Protein AF-A0A7K2MV00-F1 (afdb_monomer)

Sequence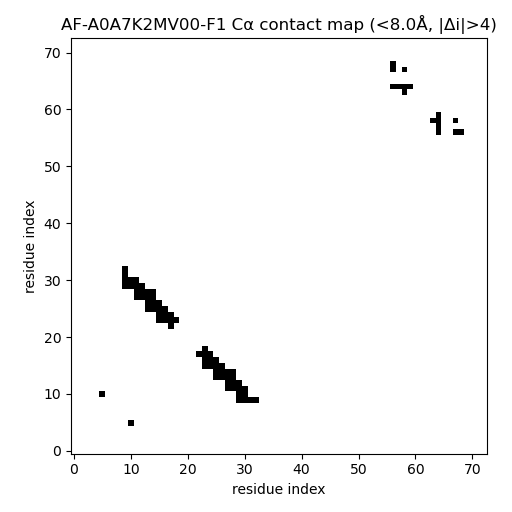 (73 aa):
EREWPETGHPRRAAVSSFGVSGTNAHVILEAAPGTGGAPEVSDGVLGSTPETVPWVLSAASADALRAQAERLR

Structure (mmCIF, N/CA/C/O backbone):
data_AF-A0A7K2MV00-F1
#
_entry.id   AF-A0A7K2MV00-F1
#
loop_
_atom_site.group_PDB
_atom_site.id
_atom_site.type_symbol
_atom_site.label_atom_id
_atom_site.label_alt_id
_atom_site.label_comp_id
_atom_site.label_asym_id
_atom_site.label_entity_id
_atom_site.label_seq_id
_atom_site.pdbx_PDB_ins_code
_atom_site.Cartn_x
_atom_site.Cartn_y
_atom_site.Cartn_z
_atom_site.occupancy
_atom_site.B_iso_or_equiv
_atom_site.auth_seq_id
_atom_site.auth_comp_id
_atom_site.auth_asym_id
_atom_site.auth_atom_id
_atom_site.pdbx_PDB_model_num
ATOM 1 N N . GLU A 1 1 ? 13.848 -2.467 20.294 1.00 68.50 1 GLU A N 1
ATOM 2 C CA . GLU A 1 1 ? 12.695 -1.757 19.710 1.00 68.50 1 GLU A CA 1
ATOM 3 C C . GLU A 1 1 ? 12.319 -0.612 20.634 1.00 68.50 1 GLU A C 1
ATOM 5 O O . GLU A 1 1 ? 12.473 -0.769 21.841 1.00 68.50 1 GLU A O 1
ATOM 10 N N . ARG A 1 2 ? 11.956 0.553 20.095 1.00 90.00 2 ARG A N 1
ATOM 11 C CA . ARG A 1 2 ? 11.538 1.706 20.899 1.00 90.00 2 ARG A CA 1
ATOM 12 C C . ARG A 1 2 ? 10.099 2.019 20.540 1.00 90.00 2 ARG A C 1
ATOM 14 O O . ARG A 1 2 ? 9.787 2.130 19.359 1.00 90.00 2 ARG A O 1
ATOM 21 N N . GLU A 1 3 ? 9.266 2.168 21.557 1.00 93.44 3 GLU A N 1
ATOM 22 C CA . GLU A 1 3 ? 7.876 2.564 21.391 1.00 93.44 3 GLU A CA 1
ATOM 23 C C . GLU A 1 3 ? 7.777 3.929 20.696 1.00 93.44 3 GLU A C 1
ATOM 25 O O . GLU A 1 3 ? 8.541 4.851 21.001 1.00 93.44 3 GLU A O 1
ATOM 30 N N . TRP A 1 4 ? 6.841 4.056 19.752 1.00 93.25 4 TRP A N 1
ATOM 31 C CA . TRP A 1 4 ? 6.504 5.344 19.155 1.00 93.25 4 TRP A CA 1
ATOM 32 C C . TRP A 1 4 ? 5.414 6.014 20.005 1.00 93.25 4 TRP A C 1
ATOM 34 O O . TRP A 1 4 ? 4.252 5.600 19.923 1.00 93.25 4 TRP A O 1
ATOM 44 N N . PRO A 1 5 ? 5.753 7.065 20.778 1.00 90.31 5 PRO A N 1
ATOM 45 C CA . PRO A 1 5 ? 4.842 7.646 21.755 1.00 90.31 5 PRO A CA 1
ATOM 46 C C . PRO A 1 5 ? 3.593 8.241 21.103 1.00 90.31 5 PRO A C 1
ATOM 48 O O . PRO A 1 5 ? 3.648 8.810 20.008 1.00 90.31 5 PRO A O 1
ATOM 51 N N . GLU A 1 6 ? 2.474 8.140 21.810 1.00 88.81 6 GLU A N 1
ATOM 52 C CA . GLU A 1 6 ? 1.239 8.843 21.475 1.00 88.81 6 GLU A CA 1
ATOM 53 C C . GLU A 1 6 ? 1.291 10.267 22.018 1.00 88.81 6 GLU A C 1
ATOM 55 O O . GLU A 1 6 ? 1.568 10.494 23.192 1.00 88.81 6 GLU A O 1
ATOM 60 N N . THR A 1 7 ? 1.052 11.242 21.144 1.00 90.44 7 THR A N 1
ATOM 61 C CA . THR A 1 7 ? 1.203 12.671 21.467 1.00 90.44 7 THR A CA 1
ATOM 62 C C . THR A 1 7 ? -0.101 13.454 21.327 1.00 90.44 7 THR A C 1
ATOM 64 O O . THR A 1 7 ? -0.089 14.678 21.394 1.00 90.44 7 THR A O 1
ATOM 67 N N . GLY A 1 8 ? -1.226 12.771 21.081 1.00 88.94 8 GLY A N 1
ATOM 68 C CA . GLY A 1 8 ? -2.503 13.409 20.733 1.00 88.94 8 GLY A CA 1
ATOM 69 C C . GLY A 1 8 ? -2.563 13.955 19.299 1.00 88.94 8 GLY A C 1
ATOM 70 O O . GLY A 1 8 ? -3.587 14.495 18.888 1.00 88.94 8 GLY A O 1
ATOM 71 N N . HIS A 1 9 ? -1.495 13.785 18.517 1.00 89.50 9 HIS A N 1
ATOM 72 C CA . HIS A 1 9 ? -1.428 14.143 17.103 1.00 89.50 9 HIS A CA 1
ATOM 73 C C . HIS A 1 9 ? -1.160 12.902 16.240 1.00 89.50 9 HIS A C 1
ATOM 75 O O . HIS A 1 9 ? -0.555 11.942 16.729 1.00 89.50 9 HIS A O 1
ATOM 81 N N . PRO A 1 10 ? -1.554 12.910 14.950 1.00 91.44 10 PRO A N 1
ATOM 82 C CA . PRO A 1 10 ? -1.170 11.854 14.025 1.00 91.44 10 PRO A CA 1
ATOM 83 C C . PRO A 1 10 ? 0.347 11.661 14.014 1.00 91.44 10 PRO A C 1
ATOM 85 O O . PRO A 1 10 ? 1.117 12.623 13.923 1.00 91.44 10 PRO A O 1
ATOM 88 N N . ARG A 1 11 ? 0.788 10.404 14.096 1.00 94.06 11 ARG A N 1
ATOM 89 C CA . ARG A 1 11 ? 2.204 10.058 13.949 1.00 94.06 11 ARG A CA 1
ATOM 90 C C . ARG A 1 11 ? 2.664 10.483 12.551 1.00 94.06 11 ARG A C 1
ATOM 92 O O . ARG A 1 11 ? 2.006 10.160 11.565 1.00 94.06 11 ARG A O 1
ATOM 99 N N . ARG A 1 12 ? 3.789 11.197 12.463 1.00 95.31 12 ARG A N 1
ATOM 100 C CA . ARG A 1 12 ? 4.392 11.624 11.191 1.00 95.31 12 ARG A CA 1
ATOM 101 C C . ARG A 1 12 ? 5.817 11.113 11.069 1.00 95.31 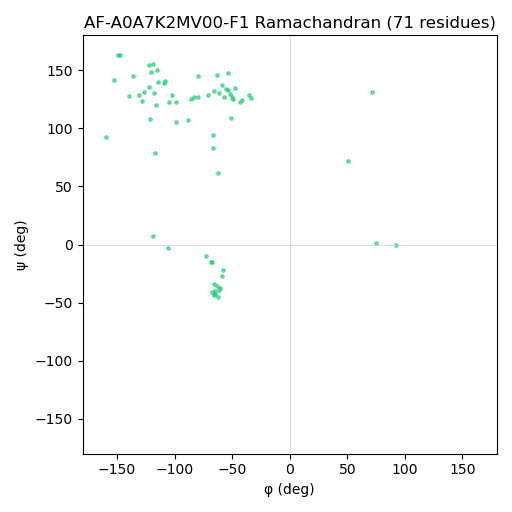12 ARG A C 1
ATOM 103 O O . ARG A 1 12 ? 6.594 11.238 12.012 1.00 95.31 12 ARG A O 1
ATOM 110 N N . ALA A 1 13 ? 6.162 10.593 9.901 1.00 96.94 13 ALA A N 1
ATOM 111 C CA . ALA A 1 13 ? 7.527 10.250 9.524 1.00 96.94 13 ALA A CA 1
ATOM 112 C C . ALA A 1 13 ? 7.917 10.997 8.254 1.00 96.94 13 ALA A C 1
ATOM 114 O O . ALA A 1 13 ? 7.069 11.327 7.430 1.00 96.94 13 ALA A O 1
ATOM 115 N N . ALA A 1 14 ? 9.212 11.218 8.077 1.00 98.12 14 ALA A N 1
ATOM 116 C CA . ALA A 1 14 ? 9.753 11.688 6.817 1.00 98.12 14 ALA A CA 1
ATOM 117 C C . ALA A 1 14 ? 10.658 10.616 6.210 1.00 98.12 14 ALA A C 1
ATOM 119 O O . ALA A 1 14 ? 11.438 9.979 6.918 1.00 98.12 14 ALA A O 1
ATOM 120 N N . VAL A 1 15 ? 10.562 10.445 4.896 1.00 98.50 15 VAL A N 1
ATOM 121 C CA . VAL A 1 15 ? 11.468 9.621 4.099 1.00 98.50 15 VAL A CA 1
ATOM 122 C C . VAL A 1 15 ? 12.200 10.545 3.137 1.00 98.50 15 VAL A C 1
ATOM 124 O O . VAL A 1 15 ? 11.582 11.215 2.310 1.00 98.50 15 VAL A O 1
ATOM 127 N N . SER A 1 16 ? 13.523 10.578 3.250 1.00 98.44 16 SER A N 1
ATOM 128 C CA . SER A 1 16 ? 14.402 11.320 2.346 1.00 98.44 16 SER A CA 1
ATOM 129 C C . SER A 1 16 ? 15.172 10.348 1.462 1.00 98.44 16 SER A C 1
ATOM 131 O O . SER A 1 16 ? 15.646 9.320 1.940 1.00 98.44 16 SER A O 1
ATOM 133 N N . SER A 1 17 ? 15.343 10.704 0.192 1.00 98.44 17 SER A N 1
ATOM 134 C CA . SER A 1 17 ? 16.172 9.977 -0.766 1.00 98.44 17 SER A CA 1
ATOM 135 C C . SER A 1 17 ? 17.099 10.950 -1.489 1.00 98.44 17 SER A C 1
ATOM 137 O O . SER A 1 17 ? 16.641 11.960 -2.029 1.00 98.44 17 SER A O 1
ATOM 139 N N . PHE A 1 18 ? 18.394 10.630 -1.509 1.00 98.12 18 PHE A N 1
ATOM 140 C CA . PHE A 1 18 ? 19.445 11.448 -2.114 1.00 98.12 18 PHE A CA 1
ATOM 141 C C . PHE A 1 18 ? 20.166 10.635 -3.191 1.00 98.12 18 PHE A C 1
ATOM 143 O O . PHE A 1 18 ? 20.892 9.689 -2.885 1.00 98.12 18 PHE A O 1
ATOM 150 N N . GLY A 1 19 ? 19.930 10.965 -4.459 1.00 97.88 19 GLY A N 1
ATOM 151 C CA . GLY A 1 19 ? 20.529 10.259 -5.586 1.00 97.88 19 GLY A CA 1
ATOM 152 C C . GLY A 1 19 ? 21.967 10.703 -5.847 1.00 97.88 19 GLY A C 1
ATOM 153 O O . GLY A 1 19 ? 22.286 11.885 -5.751 1.00 97.88 19 GLY A O 1
ATOM 154 N N . VAL A 1 20 ? 22.825 9.772 -6.275 1.00 97.88 20 VAL A N 1
ATOM 155 C CA . VAL A 1 20 ? 24.221 10.070 -6.661 1.00 97.88 20 VAL A CA 1
ATOM 156 C C . VAL A 1 20 ? 24.323 11.090 -7.805 1.00 97.88 20 VAL A C 1
ATOM 158 O O . VAL A 1 20 ? 25.296 11.828 -7.892 1.00 97.88 20 VAL A O 1
ATOM 161 N N . SER A 1 21 ? 23.295 11.174 -8.657 1.00 98.12 21 SER A N 1
ATOM 162 C CA . SER A 1 21 ? 23.184 12.178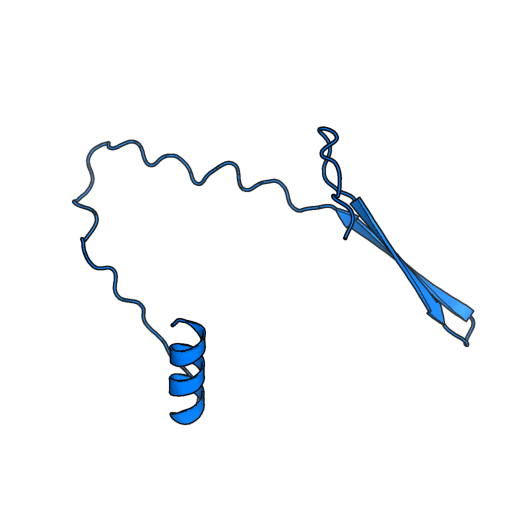 -9.722 1.00 98.12 21 SER A CA 1
ATOM 163 C C . SER A 1 21 ? 22.879 13.593 -9.214 1.00 98.12 21 SER A C 1
ATOM 165 O O . SER A 1 21 ? 22.897 14.534 -10.002 1.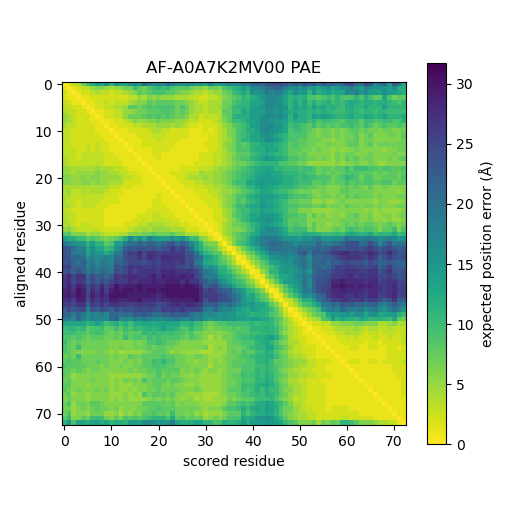00 98.12 21 SER A O 1
ATOM 167 N N . GLY A 1 22 ? 22.544 13.749 -7.930 1.00 97.94 22 GLY A N 1
ATOM 168 C CA . GLY A 1 22 ? 22.111 15.008 -7.322 1.00 97.94 22 GLY A CA 1
ATOM 169 C C . GLY A 1 22 ? 20.594 15.235 -7.322 1.00 97.94 22 GLY A C 1
ATOM 170 O O . GLY A 1 22 ? 20.139 16.258 -6.818 1.00 97.94 22 GLY A O 1
ATOM 171 N N . THR A 1 23 ? 19.790 14.308 -7.857 1.00 98.38 23 THR A N 1
ATOM 172 C CA . THR A 1 23 ? 18.321 14.389 -7.745 1.00 98.38 23 THR A CA 1
ATOM 173 C C . THR A 1 23 ? 17.859 13.897 -6.378 1.00 98.38 23 THR A C 1
ATOM 175 O O . THR A 1 23 ? 18.169 12.773 -5.981 1.00 98.38 23 THR A O 1
ATOM 178 N N . ASN A 1 24 ? 17.074 14.725 -5.687 1.00 98.38 24 ASN A N 1
ATOM 179 C CA . ASN A 1 24 ? 16.616 14.460 -4.327 1.00 98.38 24 ASN A CA 1
ATOM 180 C C . ASN A 1 24 ? 15.088 14.410 -4.258 1.00 98.38 24 ASN A C 1
ATOM 182 O O . ASN A 1 24 ? 14.404 15.133 -4.981 1.00 98.38 24 ASN A O 1
ATOM 186 N N . ALA A 1 25 ? 14.567 13.591 -3.348 1.00 98.44 25 ALA A N 1
ATOM 187 C CA . ALA A 1 25 ? 13.147 13.519 -3.032 1.00 98.44 2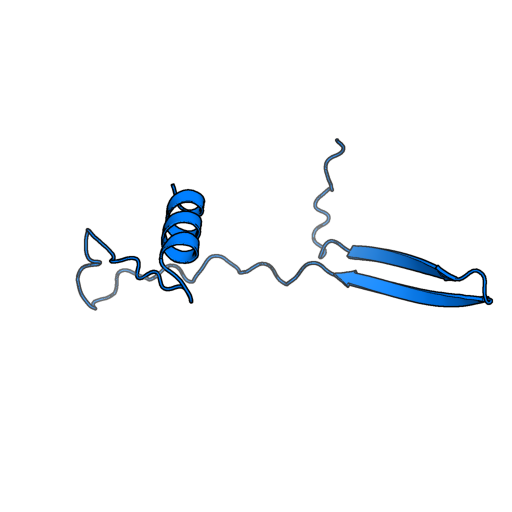5 ALA A CA 1
ATOM 188 C C . ALA A 1 25 ? 12.939 13.455 -1.515 1.00 98.44 25 ALA A C 1
ATOM 190 O O . ALA A 1 25 ? 13.724 12.840 -0.791 1.00 98.44 25 ALA A O 1
ATOM 191 N N . HIS A 1 26 ? 11.865 14.081 -1.041 1.00 98.50 26 HIS A N 1
ATOM 192 C CA . HIS A 1 26 ? 11.484 14.094 0.365 1.00 98.50 26 HIS A CA 1
ATOM 193 C C . HIS A 1 26 ? 9.972 13.933 0.485 1.00 98.50 26 HIS A C 1
ATOM 195 O O . HIS A 1 26 ? 9.220 14.670 -0.151 1.00 98.50 26 HIS A O 1
ATOM 201 N N . VAL A 1 27 ? 9.534 12.968 1.289 1.00 98.69 27 VAL A N 1
ATOM 202 C CA . VAL A 1 27 ? 8.117 12.666 1.506 1.00 98.69 27 VAL A CA 1
ATOM 203 C C . VAL A 1 27 ? 7.824 12.684 2.994 1.00 98.69 27 VAL A C 1
ATOM 205 O O . VAL A 1 27 ? 8.517 12.034 3.773 1.00 98.69 27 VAL A O 1
ATOM 208 N N . ILE A 1 28 ? 6.766 13.395 3.374 1.00 98.00 28 ILE A N 1
ATOM 209 C CA . ILE A 1 28 ? 6.200 13.354 4.720 1.00 98.00 28 ILE A CA 1
ATOM 210 C C . ILE A 1 28 ? 4.998 12.411 4.684 1.00 98.00 28 ILE A C 1
ATOM 212 O O . ILE A 1 28 ? 4.069 12.610 3.904 1.00 98.00 28 ILE A O 1
ATOM 216 N N . LEU A 1 29 ? 5.038 11.382 5.523 1.00 97.25 29 LEU A N 1
ATOM 217 C CA . LEU A 1 29 ? 3.965 10.424 5.744 1.00 97.25 29 LEU A CA 1
ATOM 218 C C . LEU A 1 29 ? 3.260 10.785 7.046 1.00 97.25 29 LEU A C 1
ATOM 220 O O . LEU A 1 29 ? 3.904 10.925 8.086 1.00 97.25 29 LEU A O 1
ATOM 224 N N . GLU A 1 30 ? 1.942 10.898 6.993 1.00 96.12 30 GLU A N 1
ATOM 225 C CA . GLU A 1 30 ? 1.092 11.020 8.171 1.00 96.12 30 GLU A CA 1
ATOM 226 C C . GLU A 1 30 ? 0.304 9.722 8.343 1.00 96.12 30 GLU A C 1
ATOM 228 O O . GLU A 1 30 ? -0.151 9.130 7.362 1.00 96.12 30 GLU A O 1
ATOM 233 N N . ALA A 1 31 ? 0.167 9.258 9.586 1.00 92.38 31 ALA A N 1
ATOM 234 C CA . ALA A 1 31 ? -0.719 8.151 9.901 1.00 92.38 31 ALA A CA 1
ATOM 235 C C . ALA A 1 31 ? -2.136 8.476 9.416 1.00 92.38 31 ALA A C 1
ATOM 237 O O . ALA A 1 31 ? -2.638 9.574 9.657 1.00 92.38 31 ALA A O 1
ATOM 238 N N . ALA A 1 32 ? -2.780 7.514 8.752 1.00 90.56 32 ALA A N 1
ATOM 239 C CA . ALA A 1 32 ? -4.176 7.661 8.370 1.00 90.56 32 ALA A CA 1
ATOM 240 C C . ALA A 1 32 ? -5.019 8.011 9.612 1.00 90.56 32 ALA A C 1
ATOM 242 O O . ALA A 1 32 ? -4.684 7.551 10.714 1.00 90.56 32 ALA A O 1
ATOM 243 N N . PRO A 1 33 ? -6.101 8.799 9.459 1.00 84.94 33 PRO A N 1
ATOM 244 C CA . PRO A 1 33 ? -7.049 9.005 10.541 1.00 84.94 33 PRO A CA 1
ATOM 245 C C . PRO A 1 33 ? -7.412 7.652 11.144 1.00 84.94 33 PRO A C 1
ATOM 247 O O . PRO A 1 33 ? -7.645 6.693 10.402 1.00 84.94 33 PRO A O 1
ATOM 250 N N . GLY A 1 34 ? -7.431 7.565 12.475 1.00 73.50 34 GLY A N 1
ATOM 251 C CA . GLY A 1 34 ? -7.904 6.355 13.128 1.00 73.50 34 GLY A CA 1
ATOM 252 C C . GLY A 1 34 ? -9.274 6.021 12.552 1.00 73.50 34 GLY A C 1
ATOM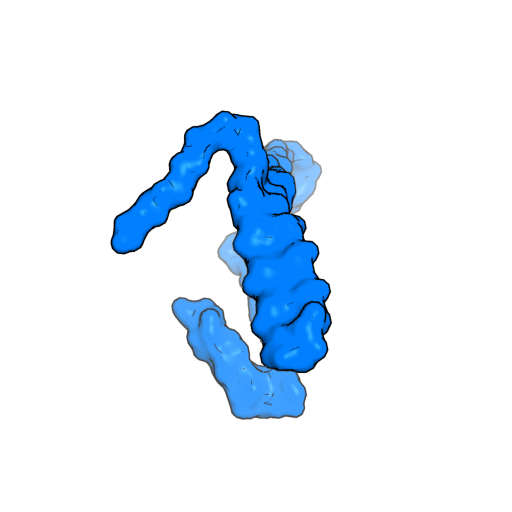 253 O O . GLY A 1 34 ? -10.138 6.896 12.465 1.00 73.50 34 GLY A O 1
ATOM 254 N N . THR A 1 35 ? -9.473 4.777 12.126 1.00 60.25 35 THR A N 1
ATOM 255 C CA . THR A 1 35 ? -10.816 4.257 11.900 1.00 60.25 35 THR A CA 1
ATOM 256 C C . THR A 1 35 ? -11.442 4.204 13.285 1.00 60.25 35 THR A C 1
ATOM 258 O O . THR A 1 35 ? -11.325 3.185 13.968 1.00 60.25 35 THR A O 1
ATOM 261 N N . GLY A 1 36 ? -11.974 5.340 13.763 1.00 53.47 36 GLY A N 1
ATOM 262 C CA . GLY A 1 36 ? -12.784 5.392 14.975 1.00 53.47 36 GLY A CA 1
ATOM 263 C C . GLY A 1 36 ? -13.693 4.182 14.910 1.00 53.47 36 GLY A C 1
ATOM 264 O O . GLY A 1 36 ? -14.255 3.954 13.835 1.00 53.47 36 GLY A O 1
ATOM 265 N N . GLY A 1 37 ? -13.631 3.349 15.960 1.00 52.72 37 GLY A N 1
ATOM 266 C CA . GLY A 1 37 ? -14.082 1.959 15.941 1.00 52.72 37 GLY A CA 1
ATOM 267 C C . GLY A 1 37 ? -15.304 1.818 15.057 1.00 52.72 37 GLY A C 1
ATOM 268 O O . GLY A 1 37 ? -16.209 2.649 15.175 1.00 52.72 37 GLY A O 1
ATOM 269 N N . ALA A 1 38 ? -15.258 0.854 14.123 1.00 54.94 38 ALA A N 1
ATOM 270 C CA . ALA A 1 38 ? -16.370 0.557 13.223 1.00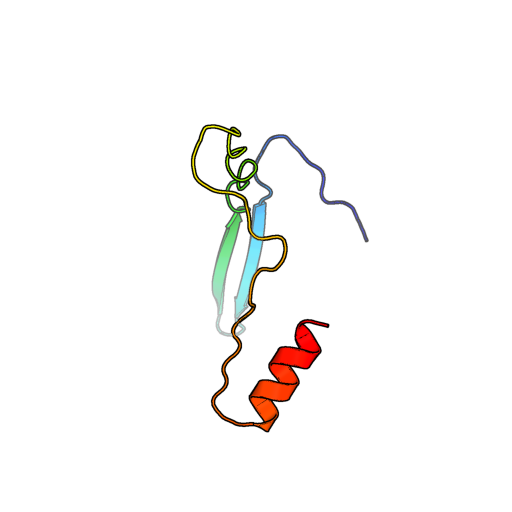 54.94 38 ALA A CA 1
ATOM 271 C C . ALA A 1 38 ? -17.672 0.807 13.986 1.00 54.94 38 ALA A C 1
ATOM 273 O O . ALA A 1 38 ? -17.738 0.325 15.122 1.00 54.94 38 ALA A O 1
ATOM 274 N N . PRO A 1 39 ? -18.597 1.630 13.446 1.00 54.75 39 PRO A N 1
ATOM 275 C CA . PRO A 1 39 ? -19.739 2.121 14.206 1.00 54.75 39 PRO A CA 1
ATOM 276 C C . PRO A 1 39 ? -20.292 0.954 15.001 1.00 54.75 39 PRO A C 1
ATOM 278 O O . PRO A 1 39 ? -20.537 -0.092 14.394 1.00 54.75 39 PRO A O 1
ATOM 281 N N . GLU A 1 40 ? -20.373 1.088 16.332 1.00 55.28 40 GLU A N 1
ATOM 282 C CA . GLU A 1 40 ? -21.056 0.085 17.139 1.00 55.28 40 GLU A CA 1
ATOM 283 C C . GLU A 1 40 ? -22.405 -0.091 16.464 1.00 55.28 40 GLU A C 1
ATOM 285 O O . GLU A 1 40 ? -23.209 0.845 16.399 1.00 55.28 40 GLU A O 1
ATOM 290 N N . VAL A 1 41 ? -22.583 -1.244 15.822 1.00 56.12 41 VAL A N 1
ATOM 291 C CA . VAL A 1 41 ? -23.838 -1.596 15.194 1.00 56.12 41 VAL A CA 1
ATOM 292 C C . VAL A 1 41 ? -24.769 -1.736 16.379 1.00 56.12 41 VAL A C 1
ATOM 294 O O . VAL A 1 41 ? -24.767 -2.752 17.061 1.00 56.12 41 VAL A O 1
ATOM 297 N N . SER A 1 42 ? -25.475 -0.653 16.697 1.00 54.25 42 SER A N 1
ATOM 298 C CA . SER A 1 42 ? -26.548 -0.660 17.672 1.00 54.25 42 SER A CA 1
ATOM 299 C C . SER A 1 42 ? -27.452 -1.826 17.302 1.00 54.25 42 SER A C 1
ATOM 301 O O . SER A 1 42 ? -27.882 -1.879 16.146 1.00 54.25 42 SER A O 1
ATOM 303 N N . ASP A 1 43 ? -27.703 -2.730 18.252 1.00 54.34 43 ASP A N 1
ATOM 304 C CA . ASP A 1 43 ? -28.589 -3.900 18.152 1.00 54.34 43 ASP A CA 1
ATOM 305 C C . ASP A 1 43 ? -30.051 -3.475 17.894 1.00 54.34 43 ASP A C 1
ATOM 307 O O . ASP A 1 43 ? -30.966 -3.673 18.691 1.00 54.34 43 ASP A O 1
ATOM 311 N N . GLY A 1 44 ? -30.275 -2.811 16.767 1.00 52.97 44 GLY A N 1
ATOM 312 C CA . GLY A 1 44 ? -31.511 -2.173 16.364 1.00 52.97 44 GLY A CA 1
ATOM 313 C C . GLY A 1 44 ? -32.044 -2.829 15.104 1.00 52.97 44 GLY A C 1
ATOM 314 O O . GLY A 1 44 ? -31.906 -2.284 14.017 1.00 52.97 44 GLY A O 1
ATOM 315 N N . VAL A 1 45 ? -32.668 -3.996 15.285 1.00 53.41 45 VAL A N 1
ATOM 316 C CA . VAL A 1 45 ? -33.687 -4.592 14.400 1.00 53.41 45 VAL A CA 1
ATOM 317 C C . VAL A 1 45 ? -33.300 -4.653 12.914 1.00 53.41 45 VAL A C 1
ATOM 319 O O . VAL A 1 45 ? -33.911 -3.967 12.112 1.00 53.41 45 VAL A O 1
ATOM 322 N N . LEU A 1 46 ? -32.366 -5.535 12.526 1.00 51.72 46 LEU A N 1
ATOM 323 C CA . LEU A 1 46 ? -32.309 -6.164 11.189 1.00 51.72 46 LEU A CA 1
ATOM 324 C C . LEU A 1 46 ? -31.467 -7.464 11.230 1.00 51.72 46 LEU A C 1
ATOM 326 O O . LEU A 1 46 ? -30.265 -7.416 11.018 1.00 51.72 46 LEU A O 1
ATOM 330 N N . GLY A 1 47 ? -32.116 -8.619 11.445 1.00 56.38 47 GLY A N 1
ATOM 331 C CA . GLY A 1 47 ? -31.586 -9.964 11.141 1.00 56.38 47 GLY A CA 1
ATOM 332 C C . GLY A 1 47 ? -30.459 -10.489 12.044 1.00 56.38 47 GLY A C 1
ATOM 333 O O . GLY A 1 47 ? -29.460 -9.824 12.276 1.00 56.38 47 GLY A O 1
ATOM 334 N N . SER A 1 48 ? -30.595 -11.723 12.534 1.00 66.06 48 SER A N 1
ATOM 335 C CA . SER A 1 48 ? -29.526 -12.439 13.246 1.00 66.06 48 SER A CA 1
ATOM 336 C C . SER A 1 48 ? -28.219 -12.400 12.449 1.00 66.06 48 SER A C 1
ATOM 338 O O . SER A 1 48 ? -28.207 -12.815 11.285 1.00 66.06 48 SER A O 1
ATOM 340 N N . THR A 1 49 ? -27.119 -11.958 13.060 1.00 68.38 49 THR A N 1
ATOM 341 C CA . THR A 1 49 ? -25.786 -12.203 12.504 1.00 68.38 49 THR A CA 1
ATOM 342 C C . THR A 1 49 ? -25.616 -13.718 12.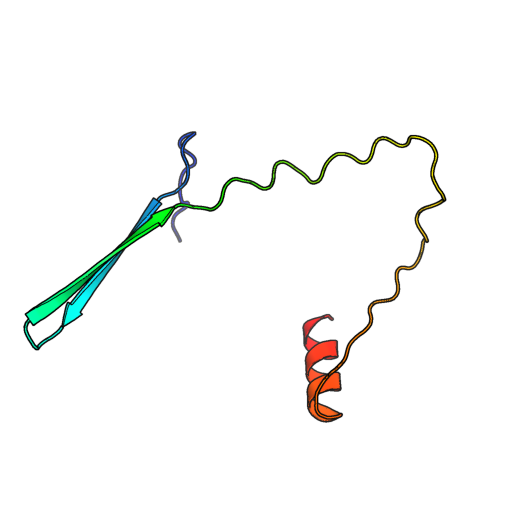348 1.00 68.38 49 THR A C 1
ATOM 344 O O . THR A 1 49 ? -25.905 -14.466 13.285 1.00 68.38 49 THR A O 1
ATOM 347 N N . PRO A 1 50 ? -25.243 -14.224 11.163 1.00 71.81 50 PRO A N 1
ATOM 348 C CA . PRO A 1 50 ? -25.075 -15.657 10.997 1.00 71.81 50 PRO A CA 1
ATOM 349 C C . PRO A 1 50 ? -23.903 -16.127 11.864 1.00 71.81 50 PRO A C 1
ATOM 351 O O . PRO A 1 50 ? -22.821 -15.544 11.811 1.00 71.81 50 PRO A O 1
ATOM 354 N N . GLU A 1 51 ? -24.099 -17.209 12.624 1.00 80.25 51 GLU A N 1
ATOM 355 C CA . GLU A 1 51 ? -23.039 -17.834 13.438 1.00 80.25 51 GLU A CA 1
ATOM 356 C C . GLU A 1 51 ? -21.828 -18.258 12.588 1.00 80.25 51 GLU A C 1
ATOM 358 O O . GLU A 1 51 ? -20.720 -18.411 13.092 1.00 80.25 51 GLU A O 1
ATOM 363 N N . THR A 1 52 ? -22.029 -18.450 11.280 1.00 87.44 52 THR A N 1
ATOM 364 C CA . THR A 1 52 ? -20.984 -18.786 10.310 1.00 87.44 52 THR A CA 1
ATOM 365 C C . THR A 1 52 ? -21.028 -17.830 9.124 1.00 87.44 52 THR A C 1
ATOM 367 O O . THR A 1 52 ? -22.036 -17.740 8.422 1.00 87.44 52 THR A O 1
ATOM 370 N N . VAL A 1 53 ? -19.907 -17.157 8.855 1.00 89.69 53 VAL A N 1
ATOM 371 C CA . VAL A 1 53 ? -19.735 -16.278 7.689 1.00 89.69 53 VAL A CA 1
ATOM 372 C C . VAL A 1 53 ? -18.863 -16.993 6.651 1.00 89.69 53 VAL A C 1
ATOM 374 O O . VAL A 1 53 ? -17.733 -17.362 6.976 1.00 89.69 53 VAL A O 1
ATOM 377 N N . PRO A 1 54 ? -19.329 -17.198 5.405 1.00 90.62 54 PRO A N 1
ATOM 378 C CA . PRO A 1 54 ? -18.521 -17.840 4.375 1.00 90.62 54 PRO A CA 1
ATOM 379 C C . PRO A 1 54 ? -17.390 -16.916 3.911 1.00 90.62 54 PRO A C 1
ATOM 381 O O . PRO A 1 54 ? -17.624 -15.777 3.509 1.00 90.62 54 PRO A O 1
ATOM 384 N N . TRP A 1 55 ? -16.159 -17.427 3.916 1.00 93.69 55 TRP A N 1
ATOM 385 C CA . TRP A 1 55 ? -14.998 -16.745 3.345 1.00 93.69 55 TRP A CA 1
ATOM 386 C C . TRP A 1 55 ? -14.724 -17.291 1.946 1.00 93.69 55 TRP A C 1
ATOM 388 O O . TRP A 1 55 ? -14.238 -18.410 1.783 1.00 93.69 55 TRP A O 1
ATOM 398 N N . VAL A 1 56 ? -15.059 -16.503 0.923 1.00 95.81 56 VAL A N 1
ATOM 399 C CA . VAL A 1 56 ? -14.842 -16.883 -0.477 1.00 95.81 56 VAL A CA 1
ATOM 400 C C . VAL A 1 56 ? -13.424 -16.506 -0.895 1.00 95.81 56 VAL A C 1
ATOM 402 O O . VAL A 1 56 ? -13.025 -15.348 -0.790 1.00 95.81 56 VAL A O 1
ATOM 405 N N . LEU A 1 57 ? -12.676 -17.489 -1.395 1.00 97.44 57 LEU A N 1
ATOM 406 C CA . LEU A 1 57 ? -11.318 -17.318 -1.910 1.00 97.44 57 LEU A CA 1
ATOM 407 C C . LEU A 1 57 ? -11.279 -17.611 -3.408 1.00 97.44 57 LEU A C 1
ATOM 409 O O . LEU A 1 57 ? -12.037 -18.437 -3.917 1.00 97.44 57 LEU A O 1
ATOM 413 N N . SER A 1 58 ? -10.371 -16.948 -4.115 1.00 97.75 58 SER A N 1
ATOM 414 C CA . SER A 1 58 ? -10.201 -17.108 -5.555 1.00 97.75 58 SER A CA 1
ATOM 415 C C . SER A 1 58 ? -8.769 -16.793 -5.948 1.00 97.75 58 SER A C 1
ATOM 417 O O . SER A 1 58 ? -8.194 -15.820 -5.461 1.00 97.75 58 SER A O 1
ATOM 419 N N . ALA A 1 59 ? -8.227 -17.550 -6.895 1.00 98.19 59 ALA A N 1
ATOM 420 C CA . ALA A 1 59 ? -6.911 -17.285 -7.450 1.00 98.19 59 ALA A CA 1
ATOM 421 C C . ALA A 1 59 ? -6.834 -17.726 -8.913 1.00 98.19 59 ALA A C 1
ATOM 423 O O . ALA A 1 59 ? -7.645 -18.522 -9.382 1.00 98.19 59 ALA A O 1
ATOM 424 N N . ALA A 1 60 ? -5.819 -17.229 -9.621 1.00 98.31 60 ALA A N 1
ATOM 425 C CA . ALA A 1 60 ? -5.605 -17.539 -11.033 1.00 98.31 60 ALA A CA 1
ATOM 426 C C . ALA A 1 60 ? -5.188 -19.003 -11.297 1.00 98.31 60 ALA A C 1
ATOM 428 O O . ALA A 1 60 ? -5.229 -19.451 -12.439 1.00 98.31 60 ALA A O 1
ATOM 429 N N . SER A 1 61 ? -4.774 -19.755 -10.270 1.00 98.69 61 SER A N 1
ATOM 430 C CA . SER A 1 61 ? -4.410 -21.172 -10.375 1.00 98.69 61 SER A CA 1
ATOM 431 C C . SER A 1 61 ? -4.743 -21.936 -9.092 1.00 98.69 61 SER A C 1
ATOM 433 O O . SER A 1 61 ? -4.920 -21.344 -8.025 1.00 98.69 61 SER A O 1
ATOM 435 N N . ALA A 1 62 ? -4.789 -23.267 -9.185 1.00 98.38 62 ALA A N 1
ATOM 436 C CA . ALA A 1 62 ? -5.033 -24.134 -8.032 1.00 98.38 62 ALA A CA 1
ATOM 437 C C . ALA A 1 62 ? -3.950 -23.988 -6.949 1.00 98.38 62 ALA A C 1
ATOM 439 O O . ALA A 1 62 ? -4.265 -23.953 -5.761 1.00 98.38 62 ALA A O 1
ATOM 440 N N . ASP A 1 63 ? -2.682 -23.856 -7.346 1.00 98.56 63 ASP A N 1
ATOM 441 C CA . ASP A 1 63 ? -1.573 -23.680 -6.404 1.00 98.56 63 ASP A CA 1
ATOM 442 C C . ASP A 1 63 ? -1.660 -22.328 -5.685 1.00 98.56 63 ASP A C 1
ATOM 444 O O . ASP A 1 63 ? -1.488 -22.266 -4.467 1.00 98.56 63 ASP A O 1
ATOM 448 N N . ALA A 1 64 ? -2.026 -21.262 -6.405 1.00 98.31 64 ALA A N 1
ATOM 449 C CA . ALA A 1 64 ? -2.242 -19.944 -5.814 1.00 98.31 64 ALA A CA 1
ATOM 450 C C . ALA A 1 64 ? -3.450 -19.923 -4.860 1.00 98.31 64 ALA A C 1
ATOM 452 O O . ALA A 1 64 ? -3.401 -19.248 -3.832 1.00 98.31 64 ALA A O 1
ATOM 453 N N . LEU A 1 65 ? -4.504 -20.699 -5.146 1.00 98.44 65 LEU A N 1
ATOM 454 C CA . LEU A 1 65 ? -5.660 -20.827 -4.254 1.00 98.44 65 LEU A CA 1
ATOM 455 C C . LEU A 1 65 ? -5.273 -21.512 -2.938 1.00 98.44 65 LEU A C 1
ATOM 457 O O . LEU A 1 65 ? -5.645 -21.033 -1.867 1.00 98.44 65 LEU A O 1
ATOM 461 N N . ARG A 1 66 ? -4.477 -22.591 -2.997 1.00 98.19 66 ARG A N 1
ATOM 462 C CA . ARG A 1 66 ? -3.961 -23.242 -1.781 1.00 98.19 66 ARG A CA 1
ATOM 463 C C . ARG A 1 66 ? -3.072 -22.290 -0.985 1.00 98.19 66 ARG A C 1
ATOM 465 O O . ARG A 1 66 ? -3.271 -22.157 0.214 1.00 98.19 66 ARG A O 1
ATOM 472 N N . ALA A 1 67 ? -2.167 -21.565 -1.644 1.00 98.12 67 ALA A N 1
ATOM 473 C CA . ALA A 1 67 ? -1.321 -20.574 -0.977 1.00 98.12 67 ALA A CA 1
ATOM 474 C C . ALA A 1 67 ? -2.134 -19.450 -0.304 1.00 98.12 67 ALA A C 1
ATOM 476 O O . ALA A 1 67 ? -1.786 -19.006 0.790 1.00 98.12 67 ALA A O 1
ATOM 477 N N . GLN A 1 68 ? -3.235 -19.000 -0.919 1.00 97.88 68 GLN A N 1
ATOM 478 C CA . GLN A 1 68 ? -4.132 -18.020 -0.305 1.00 97.88 68 GLN A CA 1
ATOM 479 C C . GLN A 1 68 ? -4.818 -18.583 0.946 1.00 97.88 68 GLN A C 1
ATOM 481 O O . GLN A 1 68 ? -4.882 -17.879 1.949 1.00 97.88 68 GLN A O 1
ATOM 486 N N . ALA A 1 69 ? -5.289 -19.834 0.901 1.00 97.44 69 ALA A N 1
ATOM 487 C CA . ALA A 1 69 ? -5.913 -20.495 2.046 1.00 97.44 69 ALA A CA 1
ATOM 488 C C . ALA A 1 69 ? -4.924 -20.721 3.204 1.00 97.44 69 ALA A C 1
ATOM 490 O O . ALA A 1 69 ? -5.278 -20.494 4.355 1.00 97.44 69 ALA A O 1
ATOM 491 N N . GLU A 1 70 ? -3.676 -21.104 2.914 1.00 97.62 70 GLU A N 1
ATOM 492 C CA . GLU A 1 70 ? -2.626 -21.276 3.932 1.00 97.62 70 GLU A CA 1
ATOM 493 C C . GLU A 1 70 ? -2.276 -19.966 4.648 1.00 97.62 70 GLU A C 1
ATOM 495 O O . GLU A 1 70 ? -2.036 -19.973 5.848 1.00 97.62 70 GLU A O 1
ATOM 500 N N . ARG A 1 71 ? -2.300 -18.822 3.949 1.00 96.19 71 ARG A N 1
ATOM 501 C CA . ARG A 1 71 ? -2.059 -17.500 4.559 1.00 96.19 71 ARG A CA 1
ATOM 502 C C . ARG A 1 71 ? -3.149 -17.045 5.535 1.00 96.19 71 ARG A C 1
ATOM 504 O O . ARG A 1 71 ? -2.946 -16.044 6.217 1.00 96.19 71 ARG A O 1
ATOM 511 N N . LEU A 1 72 ? -4.314 -17.691 5.503 1.00 94.44 72 LEU A N 1
ATOM 512 C CA . LEU A 1 72 ? -5.475 -17.362 6.330 1.00 94.44 72 LEU A CA 1
ATOM 513 C C . LEU A 1 72 ? -5.706 -18.369 7.464 1.00 94.44 72 LEU A C 1
ATOM 515 O O . LEU A 1 72 ? -6.641 -18.172 8.237 1.00 94.44 72 LEU A O 1
ATOM 519 N N . ARG A 1 73 ? -4.900 -19.437 7.541 1.00 84.75 73 ARG A N 1
ATOM 520 C CA . ARG A 1 73 ? -4.818 -20.269 8.747 1.00 84.75 73 ARG A CA 1
ATOM 521 C C . ARG A 1 73 ? -4.131 -19.500 9.866 1.00 84.75 73 ARG A C 1
ATOM 523 O O . ARG A 1 73 ? -4.551 -19.715 11.021 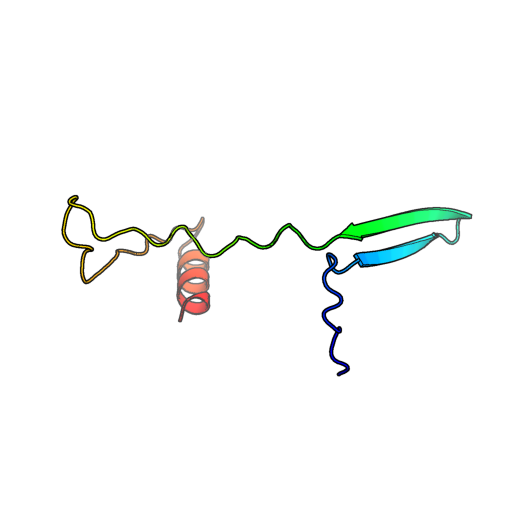1.00 84.75 73 ARG A O 1
#

Radius of gyration: 22.11 Å; Cα contacts (8 Å, |Δi|>4): 41; chains: 1; bounding box: 58×39×33 Å

Nearest PDB structures (foldseek):
  7odt-assembly1_a  TM=2.745E-01  e=2.619E+00  Homo sapiens
  8cll-assembly1_F  TM=2.901E-01  e=6.597E+00  Homo sapiens

Secondary structure (DSSP, 8-state):
-------SS--EEEEEEE-TTS-EEEEEEEPPPP--SS------SS-PPPSS-------SSHHHHHHHHHTT-

Solvent-accessible surface area (backbone atoms only — not comparable to full-atom values): 5287 Å² total; per-residue (Å²): 140,77,86,82,81,88,75,95,59,75,59,70,49,76,51,76,48,81,42,96,89,71,58,68,51,77,47,79,47,66,52,73,79,77,78,67,68,75,74,78,78,67,94,69,89,77,76,83,80,67,96,71,78,88,83,87,82,84,54,99,41,74,70,52,35,50,54,54,53,61,76,73,108

Foldseek 3Di:
DDDDDDDVAWDKDKDKDADPVRDIDIDIDTDDPPPPPDPPPPPPDDDDDDPDDDDDFDDPDPVVRVVVVVVVD

Mean predicted aligned error: 9.62 Å

pLDDT: mean 86.06, std 16.42, range [51.72, 98.69]